Protein AF-K1T542-F1 (afdb_monomer_lite)

Organism: NCBI:txid408170

Foldseek 3Di:
DDPDPVVVVVVVVVVVCCVPPNCCVVDVVVVCAAQKDWDDPDPPGDTDMDHNLLVVLVVVDDPVVVVVLCVQCVVDPPDPSSDDPSDHNVGSVD

Radius of gyration: 18.49 Å; chains: 1; bounding box: 47×35×48 Å

Secondary structure (DSSP, 8-state):
----HHHHHHHHHHHHHHHHS-GGGT-HHHHHHHS-EEE-SSTTSPPEEE-HHHHHHHHH--HHHHHHHHHHHHHSTTSGGGS-TT--TTTTT-

Sequence (94 aa):
ASLSEAQLLKYADFYLDSCFNPMIYEDESLFRSEAWRYSLENADSPLTISGTVYSEMQGAASLEASASYNAMKAAFPGSHMGYNQGGEPTEIPS

InterPro domains:
  IPR011249 Metalloenzyme, LuxS/M16 peptidase-like [SSF63411] (5-93)

pLDDT: mean 93.69, std 6.83, range [53.0, 98.06]

Structure (mmCIF, N/CA/C/O backbone):
data_AF-K1T542-F1
#
_entry.id   AF-K1T542-F1
#
loop_
_atom_site.group_PDB
_atom_site.id
_atom_site.type_symbol
_atom_site.label_atom_id
_atom_site.label_alt_id
_atom_site.label_comp_id
_atom_site.label_asym_id
_atom_site.label_entity_id
_atom_site.label_seq_id
_atom_site.pdbx_PDB_ins_code
_atom_site.Cartn_x
_atom_site.Cartn_y
_atom_site.Cartn_z
_atom_site.occupancy
_atom_site.B_iso_or_equiv
_atom_site.auth_seq_id
_atom_site.auth_comp_id
_atom_site.auth_asym_id
_atom_site.auth_atom_id
_atom_site.pdbx_PDB_model_num
ATOM 1 N N . ALA A 1 1 ? 18.955 10.290 -12.210 1.00 53.00 1 ALA A N 1
ATOM 2 C CA . ALA A 1 1 ? 18.994 9.625 -13.528 1.00 53.00 1 ALA A CA 1
ATOM 3 C C . ALA A 1 1 ? 20.266 8.793 -13.606 1.00 53.00 1 ALA A C 1
ATOM 5 O O . ALA A 1 1 ? 21.336 9.322 -13.335 1.00 53.00 1 ALA A O 1
ATOM 6 N N . SER A 1 2 ? 20.142 7.496 -13.872 1.00 53.84 2 SER A N 1
ATOM 7 C CA . SER A 1 2 ? 21.278 6.591 -14.055 1.00 53.84 2 SER A CA 1
ATOM 8 C C . SER A 1 2 ? 21.894 6.835 -15.431 1.00 53.84 2 SER A C 1
ATOM 10 O O . SER A 1 2 ? 21.192 6.743 -16.431 1.00 53.84 2 SER A O 1
ATOM 12 N N . LEU A 1 3 ? 23.173 7.204 -15.477 1.00 72.06 3 LEU A N 1
ATOM 13 C CA . LEU A 1 3 ? 23.816 7.749 -16.680 1.00 72.06 3 LEU A CA 1
ATOM 14 C C . LEU A 1 3 ? 24.535 6.690 -17.540 1.00 72.06 3 LEU A C 1
ATOM 16 O O . LEU A 1 3 ? 25.196 7.061 -18.504 1.00 72.06 3 LEU A O 1
ATOM 20 N N . SER A 1 4 ? 24.426 5.391 -17.225 1.00 91.38 4 SER A N 1
ATOM 21 C CA . SER A 1 4 ? 25.015 4.317 -18.044 1.00 91.38 4 SER A CA 1
ATOM 22 C C . SER A 1 4 ? 23.971 3.334 -18.575 1.00 91.38 4 SER A C 1
ATOM 24 O O . SER A 1 4 ? 23.037 2.956 -17.866 1.00 91.38 4 SER A O 1
ATOM 26 N N . GLU A 1 5 ? 24.169 2.877 -19.813 1.00 93.69 5 GLU A N 1
ATOM 27 C CA . GLU A 1 5 ? 23.356 1.835 -20.454 1.00 93.69 5 GLU A CA 1
ATOM 28 C C . GLU A 1 5 ? 23.345 0.545 -19.625 1.00 93.69 5 GLU A C 1
ATOM 30 O O . GLU A 1 5 ? 22.294 -0.040 -19.386 1.00 93.69 5 GLU A O 1
ATOM 35 N N . ALA A 1 6 ? 24.498 0.152 -19.078 1.00 94.38 6 ALA A N 1
ATOM 36 C CA . ALA A 1 6 ? 24.600 -1.029 -18.227 1.00 94.38 6 ALA A CA 1
ATOM 37 C C . ALA A 1 6 ? 23.716 -0.937 -16.969 1.00 94.38 6 ALA A C 1
ATOM 39 O O . ALA A 1 6 ? 23.103 -1.925 -16.573 1.00 94.38 6 ALA A O 1
ATOM 40 N N . GLN A 1 7 ? 23.634 0.231 -16.325 1.00 94.44 7 GLN A N 1
ATOM 41 C CA . GLN A 1 7 ? 22.734 0.419 -15.182 1.00 94.44 7 GLN A CA 1
ATOM 42 C C . GLN A 1 7 ? 21.265 0.483 -15.612 1.00 94.44 7 GLN A C 1
ATOM 44 O O . GLN A 1 7 ? 20.417 -0.054 -14.906 1.00 94.44 7 GLN A O 1
ATOM 49 N N . LEU A 1 8 ? 20.962 1.099 -16.761 1.00 94.94 8 LEU A N 1
ATOM 50 C CA . LEU A 1 8 ? 19.606 1.101 -17.315 1.00 94.94 8 LEU A CA 1
ATOM 51 C C . LEU A 1 8 ? 19.102 -0.331 -17.528 1.00 94.94 8 LEU A C 1
ATOM 53 O O . LEU A 1 8 ? 18.010 -0.659 -17.077 1.00 94.94 8 LEU A O 1
ATOM 57 N N . LEU A 1 9 ? 19.914 -1.185 -18.156 1.00 95.69 9 LEU A N 1
ATOM 58 C CA . LEU A 1 9 ? 19.555 -2.579 -18.416 1.00 95.69 9 LEU A CA 1
ATOM 59 C C . LEU A 1 9 ? 19.401 -3.388 -17.123 1.00 95.69 9 LEU A C 1
ATOM 61 O O . LEU A 1 9 ? 18.484 -4.193 -17.030 1.00 95.69 9 LEU A O 1
ATOM 65 N N . LYS A 1 10 ? 20.222 -3.127 -16.096 1.00 95.94 10 LYS A N 1
ATOM 66 C CA . LYS A 1 10 ? 20.053 -3.752 -14.771 1.00 95.94 10 LYS A CA 1
ATOM 67 C C . LYS A 1 10 ? 18.740 -3.366 -14.097 1.00 95.94 10 LYS 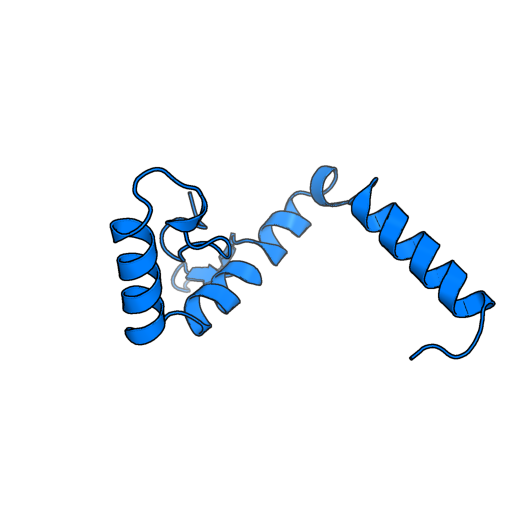A C 1
ATOM 69 O O . LYS A 1 10 ? 18.097 -4.218 -13.497 1.00 95.94 10 LYS A O 1
ATOM 74 N N . TYR A 1 11 ? 18.338 -2.098 -14.176 1.00 95.75 11 TYR A N 1
ATOM 75 C CA . TYR A 1 11 ? 17.036 -1.698 -13.645 1.00 95.75 11 TYR A CA 1
ATOM 76 C C . TYR A 1 11 ? 15.898 -2.286 -14.470 1.00 95.75 11 TYR A C 1
ATOM 78 O O . TYR A 1 11 ? 14.941 -2.769 -13.883 1.00 95.75 11 TYR A O 1
ATOM 86 N N . ALA A 1 12 ? 16.007 -2.297 -15.800 1.00 96.12 12 ALA A N 1
ATOM 87 C CA . ALA A 1 12 ? 15.003 -2.931 -16.646 1.00 96.12 12 ALA A CA 1
ATOM 88 C C . ALA A 1 12 ? 14.800 -4.404 -16.258 1.00 96.12 12 ALA A C 1
ATOM 90 O O . ALA A 1 12 ? 13.664 -4.809 -16.046 1.00 96.12 12 ALA A O 1
ATOM 91 N N . ASP A 1 13 ? 15.887 -5.157 -16.081 1.00 97.19 13 ASP A N 1
ATOM 92 C CA . ASP A 1 13 ? 15.853 -6.550 -15.624 1.00 97.19 13 ASP A CA 1
ATOM 93 C C . ASP A 1 13 ? 15.150 -6.687 -14.260 1.00 97.19 13 ASP A C 1
ATOM 95 O O . ASP A 1 13 ? 14.153 -7.394 -14.143 1.00 97.19 13 ASP A O 1
ATOM 99 N N . PHE A 1 14 ? 15.579 -5.906 -13.261 1.00 96.81 14 PHE A N 1
ATOM 100 C CA . PHE A 1 14 ? 14.990 -5.921 -11.917 1.00 96.81 14 PHE A CA 1
ATOM 101 C C . PHE A 1 14 ? 13.491 -5.575 -11.894 1.00 96.81 14 PHE A C 1
ATOM 103 O O . PHE A 1 14 ? 12.707 -6.247 -11.225 1.00 96.81 14 PHE A O 1
ATOM 110 N N . TYR A 1 15 ? 13.075 -4.520 -12.603 1.00 96.94 15 TYR A N 1
ATOM 111 C CA . TYR A 1 15 ? 11.673 -4.092 -12.625 1.00 96.94 15 TYR A CA 1
ATOM 112 C C . TYR A 1 15 ? 10.789 -5.078 -13.389 1.00 96.94 15 TYR A C 1
ATOM 114 O O . TYR A 1 15 ? 9.669 -5.337 -12.955 1.00 96.94 15 TYR A O 1
ATOM 122 N N . LEU A 1 16 ? 11.274 -5.639 -14.502 1.00 98.00 16 LEU A N 1
ATOM 123 C CA . LEU A 1 16 ? 10.524 -6.647 -15.248 1.00 98.00 16 LEU A CA 1
ATOM 124 C C . LEU A 1 16 ? 10.341 -7.911 -14.406 1.00 98.00 16 LEU A C 1
ATOM 126 O O . LEU A 1 16 ? 9.217 -8.397 -14.304 1.00 98.00 16 LEU A O 1
ATOM 130 N N . ASP A 1 17 ? 11.395 -8.389 -13.745 1.00 98.06 17 ASP A N 1
ATOM 131 C CA . ASP A 1 17 ? 11.289 -9.542 -12.849 1.00 98.06 17 ASP A CA 1
ATOM 132 C C . ASP A 1 17 ? 10.330 -9.264 -11.681 1.00 98.06 17 ASP A C 1
ATOM 134 O O . ASP A 1 17 ? 9.420 -10.047 -11.429 1.00 98.06 17 ASP A O 1
ATOM 138 N N . SER A 1 18 ? 10.415 -8.082 -11.062 1.00 96.44 18 SER A N 1
ATOM 139 C CA . SER A 1 18 ? 9.486 -7.675 -9.996 1.00 96.44 18 SER A CA 1
ATOM 140 C C . SER A 1 18 ? 8.023 -7.616 -10.459 1.00 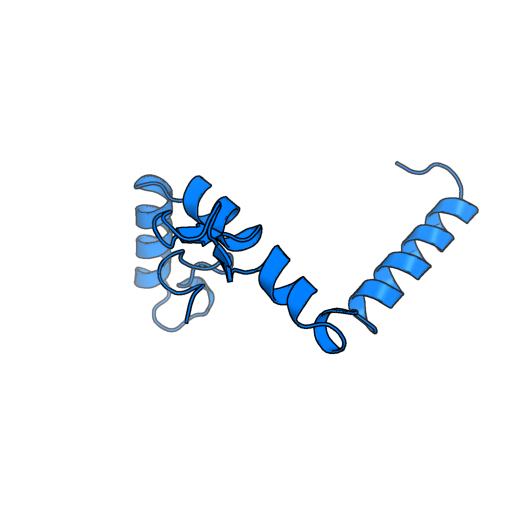96.44 18 SER A C 1
ATOM 142 O O . SER A 1 18 ? 7.120 -7.875 -9.669 1.00 96.44 18 SER A O 1
ATOM 144 N N . CYS A 1 19 ? 7.758 -7.264 -11.721 1.00 96.88 19 CYS A N 1
ATOM 145 C CA . CYS A 1 19 ? 6.399 -7.224 -12.266 1.00 96.88 19 CYS A CA 1
ATOM 146 C C . CYS A 1 19 ? 5.861 -8.611 -12.640 1.00 96.88 19 CYS A C 1
ATOM 148 O O . CYS A 1 19 ? 4.668 -8.861 -12.463 1.00 96.88 19 CYS A O 1
ATOM 150 N N . PHE A 1 20 ? 6.704 -9.486 -13.196 1.00 97.69 20 PHE A N 1
ATOM 151 C CA . PHE A 1 20 ? 6.264 -10.767 -13.759 1.00 97.69 20 PHE A CA 1
ATOM 152 C C . PHE A 1 20 ? 6.455 -11.958 -12.813 1.00 97.69 20 PHE A C 1
ATOM 154 O O . PHE A 1 20 ? 5.678 -12.907 -12.895 1.00 97.69 20 PHE A O 1
ATOM 161 N N . ASN A 1 21 ? 7.417 -11.887 -11.891 1.00 97.19 21 ASN A N 1
ATOM 162 C CA . ASN A 1 21 ? 7.755 -12.932 -10.922 1.00 97.19 21 ASN A CA 1
ATOM 163 C C . ASN A 1 21 ? 7.814 -12.380 -9.476 1.00 97.19 21 ASN A C 1
ATOM 165 O O . ASN A 1 21 ? 8.825 -12.540 -8.790 1.00 97.19 21 ASN A O 1
ATOM 169 N N . PRO A 1 22 ? 6.772 -11.693 -8.969 1.00 96.94 22 PRO A N 1
ATOM 170 C CA . PRO A 1 22 ? 6.844 -11.089 -7.645 1.00 96.94 22 PRO A CA 1
ATOM 171 C C . PRO A 1 22 ? 6.811 -12.151 -6.536 1.00 96.94 22 PRO A C 1
ATOM 173 O O . PRO A 1 22 ? 5.931 -13.012 -6.494 1.00 96.94 22 PRO A O 1
ATOM 176 N N . MET A 1 23 ? 7.708 -12.013 -5.558 1.00 96.62 23 MET A N 1
ATOM 177 C CA . MET A 1 23 ? 7.820 -12.944 -4.423 1.00 96.62 23 MET A CA 1
ATOM 178 C C . MET A 1 23 ? 6.587 -12.976 -3.505 1.00 96.62 23 MET A C 1
ATOM 180 O O . MET A 1 23 ? 6.441 -13.903 -2.715 1.00 96.62 23 MET A O 1
ATOM 184 N N . ILE A 1 24 ? 5.678 -11.997 -3.593 1.00 96.31 24 ILE A N 1
ATOM 185 C CA . ILE A 1 24 ? 4.466 -11.940 -2.752 1.00 96.31 24 ILE A CA 1
ATOM 186 C C . ILE A 1 24 ? 3.544 -13.156 -2.938 1.00 96.31 24 ILE A C 1
ATOM 188 O O . ILE A 1 24 ? 2.712 -13.421 -2.075 1.00 96.31 24 ILE A O 1
ATOM 192 N N . TYR A 1 25 ? 3.675 -13.884 -4.054 1.00 95.44 25 TYR A N 1
ATOM 193 C CA . TYR A 1 25 ? 2.944 -15.133 -4.288 1.00 95.44 25 TYR A CA 1
ATOM 194 C C . TYR A 1 25 ? 3.577 -16.347 -3.597 1.00 95.44 25 TYR A C 1
ATOM 196 O O . TYR A 1 25 ? 2.909 -17.365 -3.429 1.00 95.44 25 TYR A O 1
ATOM 204 N N . GLU A 1 26 ? 4.847 -16.251 -3.208 1.00 97.00 26 GLU A N 1
ATOM 205 C CA . GLU A 1 26 ? 5.603 -17.323 -2.553 1.00 97.00 26 GLU A CA 1
ATOM 206 C C . GLU A 1 26 ? 5.673 -17.124 -1.035 1.00 97.00 26 GLU A C 1
ATOM 208 O O . GLU A 1 26 ? 5.646 -18.098 -0.282 1.00 97.00 26 GLU A O 1
ATOM 213 N N . ASP A 1 27 ? 5.724 -15.869 -0.583 1.00 97.31 27 ASP A N 1
ATOM 214 C CA . ASP A 1 27 ? 5.803 -15.497 0.827 1.00 97.31 27 ASP A CA 1
ATOM 215 C C . ASP A 1 27 ? 4.729 -14.458 1.189 1.00 97.31 27 ASP A C 1
ATOM 217 O O . ASP A 1 27 ? 4.867 -13.254 0.948 1.00 97.31 27 ASP A O 1
ATOM 221 N N . GLU A 1 28 ? 3.655 -14.930 1.828 1.00 96.25 28 GLU A N 1
ATOM 222 C CA . GLU A 1 28 ? 2.549 -14.088 2.299 1.00 96.25 28 GLU A CA 1
ATOM 223 C C . GLU A 1 28 ? 3.016 -13.017 3.304 1.00 96.25 28 GLU A C 1
ATOM 225 O O . GLU A 1 28 ? 2.402 -11.951 3.405 1.00 96.25 28 GLU A O 1
ATOM 230 N N . SER A 1 29 ? 4.118 -13.243 4.032 1.00 96.62 29 SER A N 1
ATOM 231 C CA . SER A 1 29 ? 4.623 -12.269 5.005 1.00 96.62 29 SER A CA 1
ATOM 232 C C . SER A 1 29 ? 5.037 -10.947 4.349 1.00 96.62 29 SER A C 1
ATOM 234 O O . SER A 1 29 ? 4.919 -9.890 4.980 1.00 96.62 29 SER A O 1
ATOM 236 N N . LEU A 1 30 ? 5.427 -10.981 3.068 1.00 97.44 30 LEU A N 1
ATOM 237 C CA . LEU A 1 30 ? 5.708 -9.791 2.266 1.00 97.44 30 LEU A CA 1
ATOM 238 C C . LEU A 1 30 ? 4.429 -8.986 2.029 1.00 97.44 30 LEU A C 1
ATOM 240 O O . LEU A 1 30 ? 4.393 -7.795 2.338 1.00 97.44 30 LEU A O 1
ATOM 244 N N . PHE A 1 31 ? 3.351 -9.641 1.583 1.00 97.00 31 PHE A N 1
ATOM 245 C CA . PHE A 1 31 ? 2.048 -8.987 1.427 1.00 97.00 31 PHE A CA 1
ATOM 246 C C . PHE A 1 31 ? 1.554 -8.411 2.756 1.00 97.00 31 PHE A C 1
ATOM 248 O O . PHE A 1 31 ? 1.129 -7.263 2.807 1.00 97.00 31 PHE A O 1
ATOM 255 N N . ARG A 1 32 ? 1.651 -9.166 3.854 1.00 96.75 32 ARG A N 1
ATOM 256 C CA . ARG A 1 32 ? 1.216 -8.709 5.186 1.00 96.75 32 ARG A CA 1
ATOM 257 C C . ARG A 1 32 ? 2.036 -7.532 5.711 1.00 96.75 32 ARG A C 1
ATOM 259 O O . ARG A 1 32 ? 1.532 -6.727 6.489 1.00 96.75 32 ARG A O 1
ATOM 266 N N . SER A 1 33 ? 3.305 -7.442 5.327 1.00 96.44 33 SER A N 1
ATOM 267 C CA . SER A 1 33 ? 4.165 -6.318 5.695 1.00 96.44 33 SER A CA 1
ATOM 268 C C . SER A 1 33 ? 3.831 -5.065 4.899 1.00 96.44 33 SER A C 1
ATOM 270 O O . SER A 1 33 ? 3.687 -3.997 5.493 1.00 96.44 33 SER A O 1
ATOM 272 N N . GLU A 1 34 ? 3.659 -5.205 3.586 1.00 97.56 34 GLU A N 1
ATOM 273 C CA . GLU A 1 34 ? 3.372 -4.068 2.714 1.00 97.56 34 GLU A CA 1
ATOM 274 C C . GLU A 1 34 ? 1.916 -3.606 2.801 1.00 97.56 34 GLU A C 1
ATOM 276 O O . GLU A 1 34 ? 1.668 -2.413 2.906 1.00 97.56 34 GLU A O 1
ATOM 281 N N . ALA A 1 35 ? 0.938 -4.509 2.813 1.00 96.81 35 ALA A N 1
ATOM 282 C CA . ALA A 1 35 ? -0.478 -4.153 2.854 1.00 96.81 35 ALA A CA 1
ATOM 283 C C . ALA A 1 35 ? -0.935 -3.839 4.284 1.00 96.81 35 ALA A C 1
ATOM 285 O O . ALA A 1 35 ? -1.065 -2.672 4.668 1.00 96.81 35 ALA A O 1
ATOM 286 N N . TRP A 1 36 ? -1.186 -4.890 5.072 1.00 97.50 36 TRP A N 1
ATOM 287 C CA . TRP A 1 36 ? -1.614 -4.785 6.461 1.00 97.50 36 TRP A CA 1
ATOM 288 C C . TRP A 1 36 ? -1.451 -6.102 7.238 1.00 97.50 36 TRP A C 1
ATOM 290 O O . TRP A 1 36 ? -1.503 -7.206 6.686 1.00 97.50 36 TRP A O 1
ATOM 300 N N . ARG A 1 37 ? -1.326 -5.976 8.560 1.00 96.56 37 ARG A N 1
ATOM 301 C CA . ARG A 1 37 ? -1.301 -7.062 9.543 1.00 96.56 37 ARG A CA 1
ATOM 302 C C . ARG A 1 37 ? -1.702 -6.562 10.925 1.00 96.56 37 ARG A C 1
ATOM 304 O O . ARG A 1 37 ? -1.556 -5.380 11.239 1.00 96.56 37 ARG A O 1
ATOM 311 N N . TYR A 1 38 ? -2.111 -7.483 11.790 1.0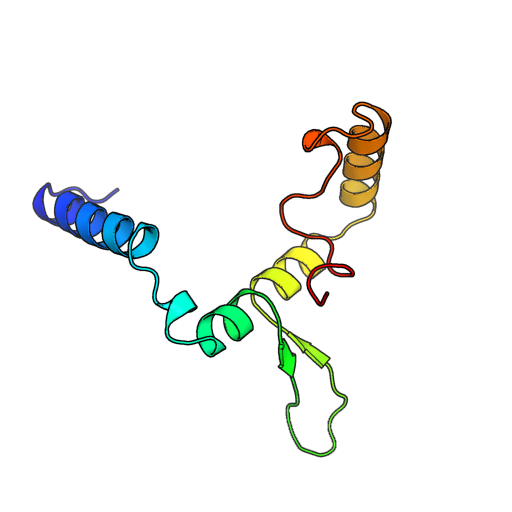0 95.94 38 TYR A N 1
ATOM 312 C CA . TYR A 1 38 ? -2.150 -7.201 13.219 1.00 95.94 38 TYR A CA 1
ATOM 313 C C . TYR A 1 38 ? -0.732 -7.111 13.795 1.00 95.94 38 TYR A C 1
ATOM 315 O O . TYR A 1 38 ? 0.152 -7.877 13.411 1.00 95.94 38 TYR A O 1
ATOM 323 N N . SER A 1 39 ? -0.519 -6.177 14.717 1.00 93.94 39 SER A N 1
ATOM 324 C CA . SER A 1 39 ? 0.773 -5.907 15.342 1.00 93.94 39 SER A CA 1
ATOM 325 C C . SER A 1 39 ? 0.638 -5.798 16.859 1.00 93.94 39 SER A C 1
ATOM 327 O O . SER A 1 39 ? -0.289 -5.168 17.374 1.00 93.94 39 SER A O 1
ATOM 329 N N . LEU A 1 40 ? 1.594 -6.407 17.559 1.00 95.75 40 LEU A N 1
ATOM 330 C CA . LEU A 1 40 ? 1.760 -6.386 19.010 1.00 95.75 40 LEU A CA 1
ATOM 331 C C . LEU A 1 40 ? 3.232 -6.117 19.317 1.00 95.75 40 LEU A C 1
ATOM 333 O O . LEU A 1 40 ? 4.102 -6.784 18.765 1.00 95.75 40 LEU A O 1
ATOM 337 N N . GLU A 1 41 ? 3.514 -5.166 20.205 1.00 93.00 41 GLU A N 1
ATOM 338 C CA . GLU A 1 41 ? 4.882 -4.916 20.679 1.00 93.00 41 GLU A CA 1
ATOM 339 C C . GLU A 1 41 ? 5.333 -5.996 21.678 1.00 93.00 41 GLU A C 1
ATOM 341 O O . GLU A 1 41 ? 6.478 -6.442 21.663 1.00 93.00 41 GLU A O 1
ATOM 346 N N . ASN A 1 42 ? 4.412 -6.453 22.529 1.00 94.94 42 ASN A N 1
ATOM 347 C CA . ASN A 1 42 ? 4.587 -7.560 23.467 1.00 94.94 42 ASN A CA 1
ATOM 348 C C . ASN A 1 42 ? 3.223 -8.204 23.793 1.00 94.94 42 ASN A C 1
ATOM 350 O O . ASN A 1 42 ? 2.182 -7.726 23.343 1.00 94.94 42 ASN A O 1
ATOM 354 N N . ALA A 1 43 ? 3.231 -9.291 24.571 1.00 94.88 43 ALA A N 1
ATOM 355 C CA . ALA A 1 43 ? 2.040 -10.095 24.868 1.00 94.88 43 ALA A CA 1
ATOM 356 C C . ALA A 1 43 ? 0.917 -9.336 25.603 1.00 94.88 43 ALA A C 1
ATOM 358 O O . ALA A 1 43 ? -0.246 -9.701 25.454 1.00 94.88 43 ALA A O 1
ATOM 359 N N . ASP A 1 44 ? 1.257 -8.286 26.355 1.00 95.75 44 ASP A N 1
ATOM 360 C CA . ASP A 1 44 ? 0.306 -7.493 27.145 1.00 95.75 44 ASP A CA 1
ATOM 361 C C . ASP A 1 44 ? -0.105 -6.186 26.440 1.00 95.75 44 ASP A C 1
ATOM 363 O O . ASP A 1 44 ? -0.900 -5.403 26.965 1.00 95.75 44 ASP A O 1
ATOM 367 N N . SER A 1 45 ? 0.443 -5.921 25.249 1.00 96.00 45 SER A N 1
ATOM 368 C CA . SER A 1 45 ? 0.152 -4.710 24.479 1.00 96.00 45 SER A CA 1
ATOM 369 C C . SER A 1 45 ? -1.215 -4.779 23.800 1.00 96.00 45 SER A C 1
ATOM 371 O O . SER A 1 45 ? -1.689 -5.866 23.460 1.00 96.00 45 SER A O 1
ATOM 373 N N . PRO A 1 46 ? -1.855 -3.627 23.530 1.00 96.19 46 PRO A N 1
ATOM 374 C CA . PRO A 1 46 ? -3.060 -3.613 22.717 1.00 96.19 46 PRO A CA 1
ATOM 375 C C . PRO A 1 46 ? -2.759 -4.116 21.301 1.00 96.19 46 PRO A C 1
ATOM 377 O O . PRO A 1 46 ? -1.767 -3.721 20.685 1.00 96.19 46 PRO A O 1
ATOM 380 N N . LEU A 1 47 ? -3.648 -4.957 20.770 1.00 95.06 47 LEU A N 1
ATOM 381 C CA . LEU A 1 47 ? -3.604 -5.372 19.371 1.00 95.06 47 LEU A CA 1
ATOM 382 C C . LEU A 1 47 ? -3.867 -4.157 18.477 1.00 95.06 47 LEU A C 1
ATOM 384 O O . LEU A 1 47 ? -4.903 -3.502 18.593 1.00 95.06 47 LEU A O 1
ATOM 388 N N . THR A 1 48 ? -2.933 -3.869 17.578 1.00 94.81 48 THR A N 1
ATOM 389 C CA . THR A 1 48 ? -3.032 -2.767 16.611 1.00 94.81 48 THR A CA 1
ATOM 390 C C . THR A 1 48 ? -3.016 -3.298 15.182 1.00 94.81 48 THR A C 1
ATOM 392 O O . THR A 1 48 ? -2.725 -4.472 14.957 1.00 94.81 48 THR A O 1
ATOM 395 N N . ILE A 1 49 ? -3.339 -2.444 14.210 1.00 95.50 49 ILE A N 1
ATOM 396 C CA . ILE A 1 49 ? -3.160 -2.729 12.781 1.00 95.50 49 ILE A CA 1
ATOM 397 C C . ILE A 1 49 ? -1.956 -1.924 12.293 1.00 95.50 49 ILE A C 1
ATOM 399 O O . ILE A 1 49 ? -1.804 -0.754 12.640 1.00 95.50 49 ILE A O 1
ATOM 403 N N . SER A 1 50 ? -1.096 -2.560 11.507 1.00 95.56 50 SER A N 1
ATOM 404 C CA . SER A 1 50 ? 0.086 -1.954 10.895 1.00 95.56 50 SER A CA 1
ATOM 405 C C . SER A 1 50 ? 0.279 -2.499 9.480 1.00 95.56 50 SER A C 1
ATOM 407 O O . SER A 1 50 ? -0.366 -3.468 9.103 1.00 95.56 50 SER A O 1
ATOM 409 N N . GLY A 1 51 ? 1.160 -1.883 8.701 1.00 96.94 51 GLY A N 1
ATOM 410 C CA . GLY A 1 51 ? 1.441 -2.208 7.301 1.00 96.94 51 GLY A CA 1
ATOM 411 C C . GLY A 1 51 ? 1.774 -0.938 6.529 1.00 96.94 51 GLY A C 1
ATOM 412 O O . GLY A 1 51 ? 1.294 0.135 6.913 1.00 96.94 51 GLY A O 1
ATOM 413 N N . THR A 1 52 ? 2.613 -1.032 5.497 1.00 97.75 52 THR A N 1
ATOM 414 C CA . THR A 1 52 ? 3.072 0.142 4.733 1.00 97.75 52 THR A CA 1
ATOM 415 C C . THR A 1 52 ? 1.889 0.919 4.146 1.00 97.75 52 THR A C 1
ATOM 417 O O . THR A 1 52 ? 1.686 2.079 4.501 1.00 97.75 52 THR A O 1
ATOM 420 N N . VAL A 1 53 ? 1.049 0.258 3.343 1.00 97.69 53 VAL A N 1
ATOM 421 C CA . VAL A 1 53 ? -0.114 0.852 2.666 1.00 97.69 53 VAL A CA 1
ATOM 422 C C . VAL A 1 53 ? -1.165 1.300 3.674 1.00 97.69 53 VAL A C 1
ATOM 424 O O . VAL A 1 53 ? -1.655 2.421 3.579 1.00 97.69 53 VAL A O 1
ATOM 427 N N . TYR A 1 54 ? -1.486 0.482 4.683 1.00 97.81 54 TYR A N 1
ATOM 428 C CA . TYR A 1 54 ? -2.431 0.897 5.726 1.00 97.81 54 TYR A CA 1
ATOM 429 C C . TYR A 1 54 ? -1.986 2.197 6.419 1.00 97.81 54 TYR A C 1
ATOM 431 O O . TYR A 1 54 ? -2.787 3.118 6.581 1.00 97.81 54 TYR A O 1
ATOM 439 N N . SER A 1 55 ? -0.706 2.293 6.795 1.00 96.81 55 SER A N 1
ATOM 440 C CA . SER A 1 55 ? -0.169 3.474 7.485 1.00 96.81 55 SER A CA 1
ATOM 441 C C . SER A 1 55 ? -0.113 4.697 6.565 1.00 96.81 55 SER A C 1
ATOM 443 O O . SER A 1 55 ? -0.421 5.805 7.003 1.00 96.81 55 SER A O 1
ATOM 445 N N . GLU A 1 56 ? 0.233 4.505 5.288 1.00 97.56 56 GLU A N 1
ATOM 446 C CA . GLU A 1 56 ? 0.215 5.560 4.269 1.00 97.56 56 GLU A CA 1
ATOM 447 C C . GLU A 1 56 ? -1.201 6.111 4.065 1.00 97.56 56 GLU A C 1
ATOM 449 O O . GLU A 1 56 ? -1.414 7.321 4.171 1.00 97.56 56 GLU A O 1
ATOM 454 N N . MET A 1 57 ? -2.187 5.233 3.864 1.00 96.44 57 MET A N 1
ATOM 455 C CA . MET A 1 57 ? -3.575 5.638 3.636 1.00 96.44 57 MET A CA 1
ATOM 456 C C . MET A 1 57 ? -4.212 6.252 4.882 1.00 96.44 57 MET A C 1
ATOM 458 O O . MET A 1 57 ? -4.991 7.198 4.768 1.00 96.44 57 MET A O 1
ATOM 462 N N . GLN A 1 58 ? -3.850 5.779 6.078 1.00 94.56 58 GLN A N 1
ATOM 463 C CA . GLN A 1 58 ? -4.264 6.415 7.326 1.00 94.56 58 GLN A CA 1
ATOM 464 C C . GLN A 1 58 ? -3.668 7.824 7.465 1.00 94.56 58 GLN A C 1
ATOM 466 O O . GLN A 1 58 ? -4.373 8.742 7.879 1.00 94.56 58 GLN A O 1
ATOM 471 N N . GLY A 1 59 ? -2.397 8.014 7.098 1.00 94.69 59 GLY A N 1
ATOM 472 C CA . GLY A 1 59 ? -1.736 9.322 7.122 1.00 94.69 59 GLY A CA 1
ATOM 473 C C . GLY A 1 59 ? -2.258 10.295 6.059 1.00 94.69 59 GLY A C 1
ATOM 474 O O . GLY A 1 59 ? -2.301 11.501 6.299 1.00 94.69 59 GLY A O 1
ATOM 475 N N . ALA A 1 60 ? -2.687 9.782 4.905 1.00 93.19 60 ALA A N 1
ATOM 476 C CA . ALA A 1 60 ? -3.287 10.566 3.826 1.00 93.19 60 ALA A CA 1
ATOM 477 C C . ALA A 1 60 ? -4.766 10.921 4.076 1.00 93.19 60 ALA A C 1
ATOM 479 O O . ALA A 1 60 ? -5.318 11.789 3.393 1.00 93.19 60 ALA A O 1
ATOM 480 N N . ALA A 1 61 ? -5.423 10.267 5.039 1.00 90.12 61 ALA A N 1
ATOM 481 C CA . ALA A 1 61 ? -6.828 10.495 5.338 1.00 90.12 61 ALA A CA 1
ATOM 482 C C . ALA A 1 61 ? -7.051 11.891 5.945 1.00 90.12 61 ALA A C 1
ATOM 484 O O . ALA A 1 61 ? -6.563 12.226 7.024 1.00 90.12 61 ALA A O 1
ATOM 485 N N . SER A 1 62 ? -7.852 12.706 5.263 1.00 93.81 62 SER A N 1
ATOM 486 C CA . SER A 1 62 ? -8.255 14.033 5.724 1.00 93.81 62 SER A CA 1
ATOM 487 C C . SER A 1 62 ? -9.699 14.327 5.326 1.00 93.81 62 SER A C 1
ATOM 489 O O . SER A 1 62 ? -10.251 13.697 4.423 1.00 93.81 62 SER A O 1
ATOM 491 N N . LEU A 1 63 ? -10.324 15.314 5.975 1.00 93.88 63 LEU A N 1
ATOM 492 C CA . LEU A 1 63 ? -11.682 15.737 5.615 1.00 93.88 63 LEU A CA 1
ATOM 493 C C . LEU A 1 63 ? -11.766 16.204 4.151 1.00 93.88 63 LEU A C 1
ATOM 495 O O . LEU A 1 63 ? -12.759 15.946 3.477 1.00 93.88 63 LEU A O 1
ATOM 499 N N . GLU A 1 64 ? -10.717 16.859 3.658 1.00 95.19 64 GLU A N 1
ATOM 500 C CA . GLU A 1 64 ? -10.619 17.366 2.286 1.00 95.19 64 GLU A CA 1
ATOM 501 C C . GLU A 1 64 ? -10.500 16.226 1.265 1.00 95.19 64 GLU A C 1
ATOM 503 O O . GLU A 1 64 ? -11.199 16.231 0.245 1.00 95.19 64 GLU A O 1
ATOM 508 N N . ALA A 1 65 ? -9.670 15.217 1.559 1.00 91.62 65 ALA A N 1
ATOM 509 C CA . ALA A 1 65 ? -9.548 14.018 0.734 1.00 91.62 65 ALA A CA 1
ATOM 510 C C . ALA A 1 65 ? -10.886 13.264 0.678 1.00 91.62 65 ALA A C 1
ATOM 512 O O . ALA A 1 65 ? -11.397 12.981 -0.406 1.00 91.62 65 ALA A O 1
ATOM 513 N N . SER A 1 66 ? -11.520 13.050 1.834 1.00 90.00 66 SER A N 1
ATOM 514 C CA . SER A 1 66 ? -12.831 12.400 1.930 1.00 90.00 66 SER A CA 1
ATOM 515 C C . SER A 1 66 ? -13.922 13.166 1.180 1.00 90.00 66 SER A C 1
ATOM 517 O O . SER A 1 66 ? -14.737 12.562 0.483 1.00 90.00 66 SER A O 1
ATOM 519 N N . ALA A 1 67 ? -13.945 14.499 1.273 1.00 94.38 67 ALA A N 1
ATOM 520 C CA . ALA A 1 67 ? -14.884 15.323 0.514 1.00 94.38 67 ALA A CA 1
ATOM 521 C C . ALA A 1 67 ? -14.673 15.173 -1.002 1.00 94.38 67 ALA A C 1
ATOM 523 O O . ALA A 1 67 ? -15.645 15.037 -1.747 1.00 94.38 67 ALA A O 1
ATOM 524 N N . SER A 1 68 ? -13.415 15.131 -1.448 1.00 93.31 68 SER A N 1
ATOM 525 C CA . SER A 1 68 ? -13.057 14.959 -2.860 1.00 93.31 68 SER A CA 1
ATOM 526 C C . SER A 1 68 ? -13.476 13.586 -3.398 1.00 93.31 68 SER A C 1
ATOM 528 O O . SER A 1 68 ? -14.115 13.511 -4.451 1.00 93.31 68 SER A O 1
ATOM 530 N N . TYR A 1 69 ? -13.209 12.505 -2.656 1.00 91.81 69 TYR A N 1
ATOM 531 C CA . TYR A 1 69 ? -13.658 11.159 -3.033 1.00 91.81 69 TYR A CA 1
ATOM 532 C C . TYR A 1 69 ? -15.184 11.046 -3.052 1.00 91.81 69 TYR A C 1
ATOM 534 O O . TYR A 1 69 ? -15.747 10.496 -3.999 1.00 91.81 69 TYR A O 1
ATOM 542 N N . ASN A 1 70 ? -15.877 11.633 -2.071 1.00 92.81 70 ASN A N 1
ATOM 543 C CA . ASN A 1 70 ? -17.341 11.662 -2.053 1.00 92.81 70 ASN A CA 1
ATOM 544 C C . ASN A 1 70 ? -17.920 12.426 -3.252 1.00 92.81 70 ASN A C 1
ATOM 546 O O . ASN A 1 70 ? -18.905 11.980 -3.843 1.00 92.81 70 ASN A O 1
ATOM 550 N N . ALA A 1 71 ? -17.295 13.536 -3.653 1.00 95.38 71 ALA A N 1
ATOM 551 C CA . ALA A 1 71 ? -17.686 14.272 -4.851 1.00 95.38 71 ALA A CA 1
ATOM 552 C C . ALA A 1 71 ? -17.490 13.431 -6.125 1.00 95.38 71 ALA A C 1
ATOM 554 O O . ALA A 1 71 ? -18.404 13.358 -6.947 1.00 95.38 71 ALA A O 1
ATOM 555 N N . MET A 1 72 ? -16.350 12.741 -6.272 1.00 95.50 72 MET A N 1
ATOM 556 C CA . MET A 1 72 ? -16.110 11.828 -7.401 1.00 95.50 72 MET A CA 1
ATOM 557 C C . MET A 1 72 ? -17.122 10.678 -7.432 1.00 95.50 72 MET A C 1
ATOM 559 O O . MET A 1 72 ? -17.683 10.379 -8.486 1.00 95.50 72 MET A O 1
ATOM 563 N N . LYS A 1 73 ? -17.416 10.074 -6.278 1.00 94.56 73 LYS A N 1
ATOM 564 C CA . LYS A 1 73 ? -18.403 8.996 -6.146 1.00 94.56 73 LYS A CA 1
ATOM 565 C C . LYS A 1 73 ? -19.809 9.441 -6.539 1.00 94.56 73 LYS A C 1
ATOM 567 O O . LYS A 1 73 ? -20.522 8.691 -7.202 1.00 94.56 73 LYS A O 1
ATOM 572 N N . ALA A 1 74 ? -20.196 10.659 -6.159 1.00 95.94 74 ALA A N 1
ATOM 573 C CA . ALA A 1 74 ? -21.478 11.244 -6.538 1.00 95.94 74 ALA A CA 1
ATOM 574 C C . ALA A 1 74 ? -21.540 11.604 -8.032 1.00 95.94 74 ALA A C 1
ATOM 576 O O . ALA A 1 74 ? -22.577 11.412 -8.663 1.00 95.94 74 ALA A O 1
ATOM 577 N N . ALA A 1 75 ? -20.440 12.106 -8.600 1.00 96.88 75 ALA A N 1
ATOM 578 C CA . ALA A 1 75 ? -20.363 12.494 -10.007 1.00 96.88 75 ALA A CA 1
ATOM 579 C C . ALA A 1 75 ? -20.324 11.290 -10.963 1.00 96.88 75 ALA A C 1
ATOM 581 O O . ALA A 1 75 ? -20.874 11.362 -12.062 1.00 96.88 75 ALA A O 1
ATOM 582 N N . PHE A 1 76 ? -19.701 10.183 -10.549 1.00 95.38 76 PHE A N 1
ATOM 583 C CA . PHE A 1 76 ? -19.516 8.981 -11.368 1.00 95.38 76 PHE A CA 1
ATOM 584 C C . PHE A 1 76 ? -20.045 7.724 -10.658 1.00 95.38 76 PHE A C 1
ATOM 586 O O . PHE A 1 76 ? -19.272 6.812 -10.343 1.00 95.38 76 PHE A O 1
ATOM 593 N N . PRO A 1 77 ? -21.361 7.645 -10.397 1.00 93.62 77 PRO A N 1
ATOM 594 C CA . PRO A 1 77 ? -21.944 6.529 -9.664 1.00 93.62 77 PRO A CA 1
ATOM 595 C C . PRO A 1 77 ? -21.708 5.204 -10.401 1.00 93.62 77 PRO A C 1
ATOM 597 O O . PRO A 1 77 ? -21.991 5.080 -11.591 1.00 93.62 77 PRO A O 1
ATOM 600 N N . GLY A 1 78 ? -21.177 4.207 -9.687 1.00 89.88 78 GL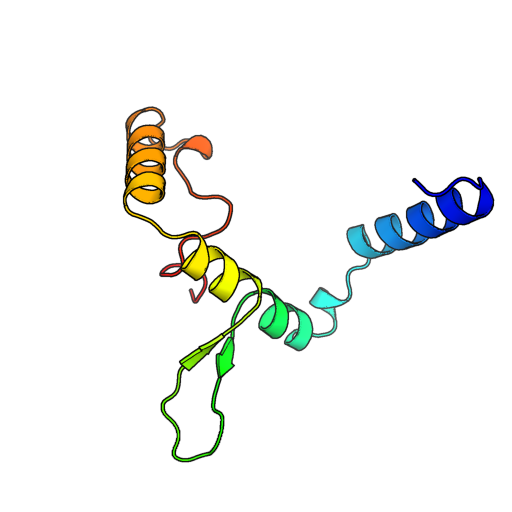Y A N 1
ATOM 601 C CA . GLY A 1 78 ? -20.882 2.873 -10.229 1.00 89.88 78 GLY A CA 1
ATOM 602 C C . GLY A 1 78 ? -19.627 2.782 -11.106 1.00 89.88 78 GLY A C 1
ATOM 603 O O . GLY A 1 78 ? -19.287 1.691 -11.556 1.00 89.88 78 GLY A O 1
ATOM 604 N N . SER A 1 79 ? -18.921 3.892 -11.340 1.00 94.44 79 SER A N 1
ATOM 605 C CA . SER A 1 79 ? -17.629 3.888 -12.032 1.00 94.44 79 SER A CA 1
ATOM 606 C C . SER A 1 79 ? -16.479 3.624 -11.062 1.00 94.44 79 SER A C 1
ATOM 608 O O . SER A 1 79 ? -16.521 4.059 -9.911 1.00 94.44 79 SER A O 1
ATOM 610 N N . HIS A 1 80 ? -15.392 3.017 -11.552 1.00 92.00 80 HIS A N 1
ATOM 611 C CA . HIS A 1 80 ? -14.139 2.878 -10.799 1.00 92.00 80 HIS A CA 1
ATOM 612 C C . HIS A 1 80 ? -13.564 4.239 -10.348 1.00 92.00 80 HIS A C 1
ATOM 614 O O . HIS A 1 80 ? -12.788 4.305 -9.399 1.00 92.00 80 HIS A O 1
ATOM 620 N N . MET A 1 81 ? -13.953 5.331 -11.016 1.00 90.56 81 MET A N 1
ATOM 621 C CA . MET A 1 81 ? -13.555 6.703 -10.673 1.00 90.56 81 MET A CA 1
ATOM 622 C C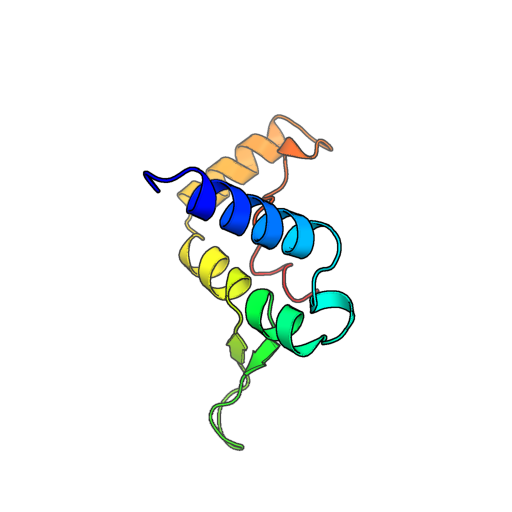 . MET A 1 81 ? -14.155 7.185 -9.346 1.00 90.56 81 MET A C 1
ATOM 624 O O . MET A 1 81 ? -13.661 8.144 -8.767 1.00 90.56 81 MET A O 1
ATOM 628 N N . GLY A 1 82 ? -15.219 6.537 -8.861 1.00 90.31 82 GLY A N 1
ATOM 629 C CA . GLY A 1 82 ? -15.861 6.857 -7.588 1.00 90.31 82 GLY A CA 1
ATOM 630 C C . GLY A 1 82 ? -15.225 6.194 -6.363 1.00 90.31 82 GLY A C 1
ATOM 631 O O . GLY A 1 82 ? -15.781 6.310 -5.271 1.00 90.31 82 GLY A O 1
ATOM 632 N N . TYR A 1 83 ? -14.114 5.474 -6.534 1.00 89.31 83 TYR A N 1
ATOM 633 C CA . TYR A 1 83 ? -13.429 4.746 -5.466 1.00 89.31 83 TYR A CA 1
ATOM 634 C C . TYR A 1 83 ? -12.039 5.321 -5.203 1.00 89.31 83 TYR A C 1
ATOM 636 O O . TYR A 1 83 ? -11.345 5.761 -6.122 1.00 89.31 83 TYR A O 1
ATOM 644 N N . ASN A 1 84 ? -11.613 5.260 -3.943 1.00 91.00 84 ASN A N 1
ATOM 645 C CA . ASN A 1 84 ? -10.238 5.521 -3.552 1.00 91.00 84 ASN A CA 1
ATOM 646 C C . ASN A 1 84 ? -9.370 4.302 -3.897 1.00 91.00 84 ASN A C 1
ATOM 648 O O . ASN A 1 84 ? -9.409 3.283 -3.211 1.00 91.00 84 ASN A O 1
ATOM 652 N N . GLN A 1 85 ? -8.596 4.416 -4.975 1.00 90.62 85 GLN A N 1
ATOM 653 C CA . GLN A 1 85 ? -7.756 3.327 -5.489 1.00 90.62 85 GLN A CA 1
ATOM 654 C C . GLN A 1 85 ? -6.537 3.029 -4.604 1.00 90.62 85 GLN A C 1
ATOM 656 O O . GLN A 1 85 ? -5.949 1.961 -4.734 1.00 90.62 85 GLN A O 1
ATOM 661 N N . GLY A 1 86 ? -6.164 3.947 -3.703 1.00 91.25 86 GLY A N 1
ATOM 662 C CA . GLY A 1 86 ? -5.141 3.682 -2.687 1.00 91.25 86 GLY A CA 1
ATOM 663 C C . GLY A 1 86 ? -5.645 2.777 -1.558 1.00 91.25 86 GLY A C 1
ATOM 664 O O . GLY A 1 86 ? -4.846 2.150 -0.871 1.00 91.25 86 GLY A O 1
ATOM 665 N N . GLY A 1 87 ? -6.967 2.668 -1.400 1.00 93.38 87 GLY A N 1
ATOM 666 C CA . GLY A 1 87 ? -7.615 1.89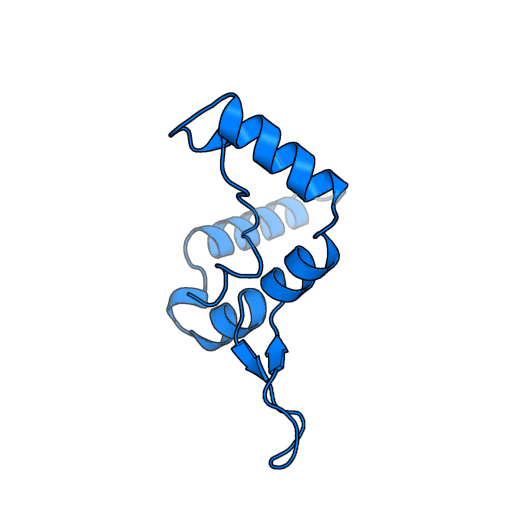0 -0.352 1.00 93.38 87 GLY A CA 1
ATOM 667 C C . GLY A 1 87 ? -8.099 2.761 0.805 1.00 93.38 87 GLY A C 1
ATOM 668 O O . GLY A 1 87 ? -7.392 3.630 1.312 1.00 93.38 87 GLY A O 1
ATOM 669 N N . GLU A 1 88 ? -9.332 2.520 1.240 1.00 92.94 88 GLU A N 1
ATOM 670 C CA . GLU A 1 88 ? -9.855 3.132 2.459 1.00 92.94 88 GLU A CA 1
ATOM 671 C C . GLU A 1 88 ? -9.289 2.393 3.679 1.00 92.94 88 GLU A C 1
ATOM 673 O O . GLU A 1 88 ? -9.399 1.165 3.724 1.00 92.94 88 GLU A O 1
ATOM 678 N N . PRO A 1 89 ? -8.735 3.078 4.700 1.00 93.12 89 PRO A N 1
ATOM 679 C CA . PRO A 1 89 ? -8.184 2.414 5.885 1.00 93.12 89 PRO A CA 1
ATOM 680 C C . PRO A 1 89 ? -9.153 1.451 6.583 1.00 93.12 89 PRO A C 1
ATOM 682 O O . PRO A 1 89 ? -8.719 0.488 7.206 1.00 93.12 89 PRO A O 1
ATOM 685 N N . THR A 1 90 ? -10.464 1.687 6.473 1.00 91.88 90 THR A N 1
ATOM 686 C CA . THR A 1 90 ? -11.502 0.807 7.029 1.00 91.88 90 THR A CA 1
ATOM 687 C C . THR A 1 90 ? -11.749 -0.455 6.203 1.00 91.88 90 THR A C 1
ATOM 689 O O . THR A 1 90 ? -12.258 -1.427 6.748 1.00 91.88 90 THR A O 1
ATOM 692 N N . GLU A 1 91 ? -11.394 -0.445 4.918 1.00 93.75 91 GLU A N 1
ATOM 693 C CA . GLU A 1 91 ? -11.607 -1.550 3.975 1.00 93.75 91 GLU A CA 1
ATOM 694 C C . GLU A 1 91 ? -10.310 -2.321 3.684 1.00 93.75 91 GLU A C 1
ATOM 696 O O . GLU A 1 91 ? -10.366 -3.489 3.336 1.00 93.75 91 GLU A O 1
ATOM 701 N N . ILE A 1 92 ? -9.125 -1.720 3.852 1.00 95.44 92 ILE A N 1
ATOM 702 C CA . ILE A 1 92 ? -7.840 -2.422 3.655 1.00 95.44 92 ILE A CA 1
ATOM 703 C C . ILE A 1 92 ? -7.759 -3.736 4.468 1.00 95.44 92 ILE A C 1
ATOM 705 O O . ILE A 1 92 ? -7.269 -4.722 3.917 1.00 95.44 92 ILE A O 1
ATOM 709 N N . PRO A 1 93 ? -8.240 -3.802 5.731 1.00 92.81 93 PRO A N 1
ATOM 710 C CA . PRO A 1 93 ? -8.206 -5.026 6.530 1.00 92.81 93 PRO A CA 1
ATOM 711 C C . PRO A 1 93 ? -9.256 -6.105 6.201 1.00 92.81 93 PRO A C 1
ATOM 713 O O . PRO A 1 93 ? -9.389 -7.048 6.986 1.00 92.81 93 PRO A O 1
ATOM 716 N N . SER A 1 94 ? -10.040 -5.958 5.125 1.00 84.38 94 SER A N 1
ATOM 717 C CA . SER A 1 94 ? -11.120 -6.895 4.756 1.00 84.38 94 SER A CA 1
ATOM 718 C C . SER A 1 94 ? -10.647 -8.127 3.991 1.00 84.38 94 SER A C 1
ATOM 720 O O . SER A 1 94 ? -9.725 -7.975 3.157 1.00 84.38 94 SER A O 1
#